Protein AF-A0A5P9D4G8-F1 (afdb_monomer_lite)

Structure (mmCIF, N/CA/C/O backbone):
data_AF-A0A5P9D4G8-F1
#
_entry.id   AF-A0A5P9D4G8-F1
#
loop_
_atom_site.group_PDB
_atom_site.id
_atom_site.type_symbol
_atom_site.label_atom_id
_atom_site.label_alt_id
_atom_site.label_comp_id
_atom_site.label_asym_id
_atom_site.label_entity_id
_atom_site.label_seq_id
_atom_site.pdbx_PDB_ins_code
_atom_site.Cartn_x
_atom_site.Cartn_y
_atom_site.Cartn_z
_atom_site.occupancy
_atom_site.B_iso_or_equiv
_atom_site.auth_seq_id
_atom_site.auth_comp_id
_atom_site.auth_asym_id
_atom_site.auth_atom_id
_atom_site.pdbx_PDB_model_num
ATOM 1 N N . MET A 1 1 ? -28.561 12.050 10.540 1.00 44.34 1 MET A N 1
ATOM 2 C CA . MET A 1 1 ? -28.171 11.136 9.442 1.00 44.34 1 MET A CA 1
ATOM 3 C C . MET A 1 1 ? -27.061 11.830 8.660 1.00 44.34 1 MET A C 1
ATOM 5 O O . MET A 1 1 ? -27.145 13.046 8.565 1.00 44.34 1 MET A O 1
ATOM 9 N N . SER A 1 2 ? -26.062 11.102 8.150 1.00 39.19 2 SER A N 1
ATOM 10 C CA . SER A 1 2 ? -24.903 11.618 7.377 1.00 39.19 2 SER A CA 1
ATOM 11 C C . SER A 1 2 ? -23.632 11.954 8.173 1.00 39.19 2 SER A C 1
ATOM 13 O O . SER A 1 2 ? -23.072 13.034 8.043 1.00 39.19 2 SER A O 1
ATOM 15 N N . ILE A 1 3 ? -23.111 10.997 8.946 1.00 41.19 3 ILE A N 1
ATOM 16 C CA . ILE A 1 3 ? -21.662 10.928 9.217 1.00 41.19 3 ILE A CA 1
ATOM 17 C C . ILE A 1 3 ? -21.205 9.589 8.643 1.00 41.19 3 ILE A C 1
ATOM 19 O O . ILE A 1 3 ? -21.112 8.567 9.316 1.00 41.19 3 ILE A O 1
ATOM 23 N N . ALA A 1 4 ? -21.100 9.575 7.317 1.00 45.75 4 ALA A N 1
ATOM 24 C CA . ALA A 1 4 ? -20.770 8.401 6.534 1.00 45.75 4 ALA A CA 1
ATOM 25 C C . ALA A 1 4 ? -19.284 8.084 6.695 1.00 45.75 4 ALA A C 1
ATOM 27 O O . ALA A 1 4 ? -18.459 8.834 6.202 1.00 45.75 4 ALA A O 1
ATOM 28 N N . ASN A 1 5 ? -18.965 6.984 7.378 1.00 52.94 5 ASN A N 1
ATOM 29 C CA . ASN A 1 5 ? -17.950 5.979 7.026 1.00 52.94 5 ASN A CA 1
ATOM 30 C C . ASN A 1 5 ? -16.539 6.412 6.534 1.00 52.94 5 ASN A C 1
ATOM 32 O O . ASN A 1 5 ? -15.810 5.554 6.032 1.00 52.94 5 ASN A O 1
ATOM 36 N N . VAL A 1 6 ? -16.119 7.678 6.679 1.00 52.81 6 VAL A N 1
ATOM 37 C CA . VAL A 1 6 ? -14.858 8.219 6.125 1.00 52.81 6 VAL A CA 1
ATOM 38 C C . VAL A 1 6 ? -13.656 7.407 6.606 1.00 52.81 6 VAL A C 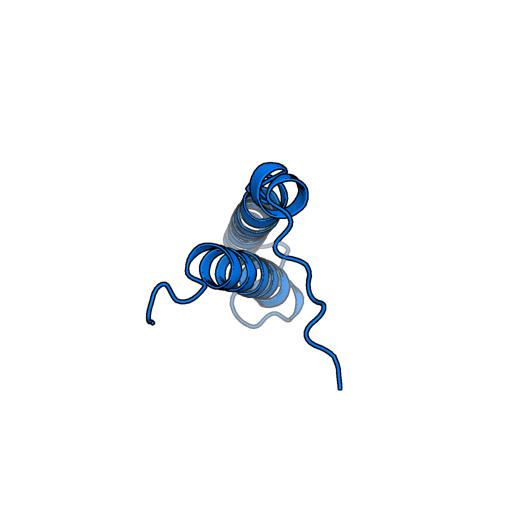1
ATOM 40 O O . VAL A 1 6 ? -12.778 7.084 5.815 1.00 52.81 6 VAL A O 1
ATOM 43 N N . GLY A 1 7 ? -13.657 6.990 7.876 1.00 57.56 7 GLY A N 1
ATOM 44 C CA . GLY A 1 7 ? -12.560 6.210 8.458 1.00 57.56 7 GLY A CA 1
ATOM 45 C C . GLY A 1 7 ? -12.405 4.800 7.873 1.00 57.56 7 GLY A C 1
ATOM 46 O O . GLY A 1 7 ? -11.285 4.325 7.705 1.00 57.56 7 GLY A O 1
ATOM 47 N N . SER A 1 8 ? -13.506 4.131 7.516 1.00 63.84 8 SER A N 1
ATOM 48 C CA . SER A 1 8 ? -13.454 2.795 6.899 1.00 63.84 8 SER A CA 1
ATOM 49 C C . SER A 1 8 ? -13.109 2.875 5.414 1.00 63.84 8 SER A C 1
ATOM 51 O O . SER A 1 8 ? -12.372 2.030 4.907 1.00 63.84 8 SER A O 1
ATOM 53 N N . LEU A 1 9 ? -13.618 3.898 4.723 1.00 70.81 9 LEU A N 1
ATOM 54 C CA . LEU A 1 9 ? -13.355 4.104 3.303 1.00 70.81 9 LEU A CA 1
ATOM 55 C C . LEU A 1 9 ? -11.904 4.543 3.056 1.00 70.81 9 LEU A C 1
ATOM 57 O O . LEU A 1 9 ? -11.260 3.950 2.199 1.00 70.81 9 LEU A O 1
ATOM 61 N N . ASP A 1 10 ? -11.352 5.472 3.849 1.00 71.69 10 ASP A N 1
ATOM 62 C CA . ASP A 1 10 ? -9.934 5.882 3.766 1.00 71.69 10 ASP A CA 1
ATOM 63 C C . ASP A 1 10 ? -8.992 4.679 3.925 1.00 71.69 10 ASP A C 1
ATOM 65 O O . ASP A 1 10 ? -8.052 4.487 3.153 1.00 71.69 10 ASP A O 1
ATOM 69 N N . ARG A 1 11 ? -9.313 3.786 4.865 1.00 75.44 11 ARG A N 1
ATOM 70 C CA . ARG A 1 11 ? -8.544 2.568 5.104 1.00 75.44 11 ARG A CA 1
ATOM 71 C C . ARG A 1 11 ? -8.610 1.569 3.949 1.00 75.44 11 ARG A C 1
ATOM 73 O O . ARG A 1 11 ? -7.571 1.048 3.543 1.00 75.44 11 ARG A O 1
ATOM 80 N N . ILE A 1 12 ? -9.808 1.283 3.433 1.00 78.75 12 ILE A N 1
ATOM 81 C CA . ILE A 1 12 ? -9.978 0.388 2.278 1.00 78.75 12 ILE A CA 1
ATOM 82 C C . ILE A 1 12 ? -9.228 0.963 1.077 1.00 78.75 12 ILE A C 1
ATOM 84 O O . ILE A 1 12 ? -8.479 0.242 0.426 1.00 78.75 12 ILE A O 1
ATOM 88 N N . VAL A 1 13 ? -9.354 2.269 0.838 1.00 84.31 13 VAL A N 1
ATOM 89 C CA . VAL A 1 13 ? -8.664 2.971 -0.247 1.00 84.31 13 VAL A CA 1
ATOM 90 C C . VAL A 1 13 ? -7.143 2.848 -0.108 1.00 84.31 13 VAL A C 1
ATOM 92 O O . VAL A 1 13 ? -6.494 2.470 -1.079 1.00 84.31 13 VAL A O 1
ATOM 95 N N . ARG A 1 14 ? -6.564 3.057 1.085 1.00 87.38 14 ARG A N 1
ATOM 96 C CA . ARG A 1 14 ? -5.113 2.888 1.321 1.00 87.38 14 ARG A CA 1
ATOM 97 C C . ARG A 1 14 ? -4.625 1.461 1.080 1.00 87.38 14 ARG A C 1
ATOM 99 O O . ARG A 1 14 ? -3.578 1.275 0.466 1.00 87.38 14 ARG A O 1
ATOM 106 N N . ILE A 1 15 ? -5.375 0.459 1.539 1.00 83.94 15 ILE A N 1
ATOM 107 C CA . ILE A 1 15 ? -5.007 -0.951 1.350 1.00 83.94 15 ILE A CA 1
ATOM 108 C C . ILE A 1 15 ? -5.094 -1.331 -0.133 1.00 83.94 15 ILE A C 1
ATOM 110 O O . ILE A 1 15 ? -4.169 -1.947 -0.655 1.00 83.94 15 ILE A O 1
ATOM 114 N N . VAL A 1 16 ? -6.166 -0.931 -0.823 1.00 88.44 16 VAL A N 1
ATOM 115 C CA . VAL A 1 16 ? -6.369 -1.219 -2.252 1.00 88.44 16 VAL A CA 1
ATOM 116 C C . VAL A 1 16 ? -5.316 -0.516 -3.109 1.00 88.44 16 VAL A C 1
ATOM 118 O O . VAL A 1 16 ? -4.701 -1.159 -3.956 1.00 88.44 16 VAL A O 1
ATOM 121 N N . LEU A 1 17 ? -5.047 0.770 -2.860 1.00 89.88 17 LEU A N 1
ATOM 122 C CA . LEU A 1 17 ? -3.994 1.518 -3.554 1.00 89.88 17 LEU A CA 1
ATOM 123 C C . LEU A 1 17 ? -2.612 0.916 -3.297 1.00 89.88 17 LEU A C 1
ATOM 125 O O . LEU A 1 17 ? -1.843 0.723 -4.234 1.00 89.88 17 LEU A O 1
ATOM 129 N N . GLY A 1 18 ? -2.297 0.584 -2.044 1.00 90.50 18 GLY A N 1
ATOM 130 C CA . GLY A 1 18 ? -1.016 -0.019 -1.696 1.00 90.50 18 GLY A CA 1
ATOM 131 C C . GLY A 1 18 ? -0.818 -1.394 -2.339 1.00 90.50 18 GLY A C 1
ATOM 132 O O . GLY A 1 18 ? 0.251 -1.669 -2.880 1.00 90.50 18 GLY A O 1
ATOM 133 N N . ALA A 1 19 ? -1.862 -2.228 -2.368 1.00 90.56 19 ALA A N 1
ATOM 134 C CA . ALA A 1 19 ? -1.843 -3.510 -3.069 1.00 90.56 19 ALA A CA 1
ATOM 135 C C . ALA A 1 19 ? -1.678 -3.332 -4.587 1.00 90.56 19 ALA A C 1
ATOM 137 O O . ALA A 1 19 ? -0.890 -4.047 -5.202 1.00 90.56 19 ALA A O 1
ATOM 138 N N . ALA A 1 20 ? -2.357 -2.350 -5.187 1.00 91.94 20 ALA A N 1
ATOM 139 C CA . ALA A 1 20 ? -2.202 -2.030 -6.604 1.00 91.94 20 ALA A CA 1
ATOM 140 C C . ALA A 1 20 ? -0.768 -1.581 -6.939 1.00 91.94 20 ALA A C 1
ATOM 142 O O . ALA A 1 20 ? -0.214 -2.025 -7.944 1.00 91.94 20 ALA A O 1
ATOM 143 N N . LEU A 1 21 ? -0.133 -0.774 -6.078 1.00 91.12 21 LEU A N 1
ATOM 144 C CA . LEU A 1 21 ? 1.264 -0.355 -6.249 1.00 91.12 21 LEU A CA 1
ATOM 145 C C . LEU A 1 21 ? 2.262 -1.517 -6.167 1.00 91.12 21 LEU A C 1
ATOM 147 O O . LEU A 1 21 ? 3.281 -1.476 -6.848 1.00 91.12 21 LEU A O 1
ATOM 151 N N . ILE A 1 22 ? 1.980 -2.540 -5.357 1.00 90.50 22 ILE A N 1
ATOM 152 C CA . ILE A 1 22 ? 2.805 -3.757 -5.257 1.00 90.50 22 ILE A CA 1
ATOM 153 C C . ILE A 1 22 ? 2.595 -4.657 -6.482 1.00 90.50 22 ILE A C 1
ATOM 155 O O . ILE A 1 22 ? 3.549 -5.204 -7.032 1.00 90.50 22 ILE A O 1
ATOM 159 N N . LEU A 1 23 ? 1.346 -4.805 -6.931 1.00 90.38 23 LEU A N 1
ATOM 160 C CA . LEU A 1 23 ? 0.994 -5.665 -8.064 1.00 90.38 23 LEU A CA 1
ATOM 161 C C . LEU A 1 23 ? 1.447 -5.093 -9.410 1.00 90.38 23 LEU A C 1
ATOM 163 O O . LEU A 1 23 ? 1.803 -5.861 -10.300 1.00 90.38 23 LEU A O 1
ATOM 167 N N . ALA A 1 24 ? 1.471 -3.768 -9.561 1.00 89.69 24 ALA A N 1
ATOM 168 C CA . ALA A 1 24 ? 1.891 -3.095 -10.788 1.00 89.69 24 ALA A CA 1
ATOM 169 C C . ALA A 1 24 ? 3.283 -3.536 -11.294 1.00 89.69 24 ALA A C 1
ATOM 171 O O . ALA A 1 24 ? 3.390 -3.874 -12.477 1.00 89.69 24 ALA A O 1
ATOM 172 N N . PRO A 1 25 ? 4.341 -3.585 -10.455 1.00 86.69 25 PRO A N 1
ATOM 173 C CA . PRO A 1 25 ? 5.630 -4.108 -10.878 1.00 86.69 25 PRO A CA 1
ATOM 174 C C . PR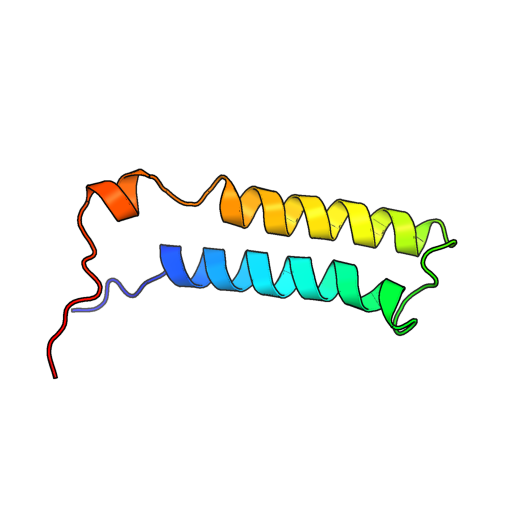O A 1 25 ? 5.703 -5.639 -10.928 1.00 86.69 25 PRO A C 1
ATOM 176 O O . PRO A 1 25 ? 6.424 -6.178 -11.765 1.00 86.69 25 PRO A O 1
ATOM 179 N N . LEU A 1 26 ? 4.942 -6.354 -10.087 1.00 86.81 26 LEU A N 1
ATOM 180 C CA . LEU A 1 26 ? 4.884 -7.826 -10.103 1.00 86.81 26 LEU A CA 1
ATOM 181 C C . LEU A 1 26 ? 4.337 -8.376 -11.426 1.00 86.81 26 LEU A C 1
ATOM 183 O O . LEU A 1 26 ? 4.825 -9.377 -11.940 1.00 86.81 26 LEU A O 1
ATOM 187 N N . LEU A 1 27 ? 3.316 -7.710 -11.960 1.00 89.06 27 LEU A N 1
ATOM 188 C CA . LEU A 1 27 ? 2.653 -8.063 -13.214 1.00 89.06 27 LEU A CA 1
ATOM 189 C C . LEU A 1 27 ? 3.328 -7.417 -14.437 1.00 89.06 27 LEU A C 1
ATOM 191 O O . LEU A 1 27 ? 2.889 -7.638 -15.561 1.00 89.06 27 LEU A O 1
ATOM 195 N N . GLY A 1 28 ? 4.375 -6.610 -14.233 1.00 83.38 28 GLY A N 1
ATOM 196 C CA . GLY A 1 28 ? 5.107 -5.943 -15.310 1.00 83.38 28 GLY A CA 1
ATOM 197 C C . GLY A 1 28 ? 4.330 -4.831 -16.027 1.00 83.38 28 GLY A C 1
ATOM 198 O O . GLY A 1 28 ? 4.719 -4.445 -17.124 1.00 83.38 28 GLY A O 1
ATOM 199 N N . PHE A 1 29 ? 3.254 -4.297 -15.434 1.00 80.81 29 PHE A N 1
ATOM 200 C CA . PHE A 1 29 ? 2.434 -3.245 -16.057 1.00 80.81 29 PHE A CA 1
ATOM 201 C C . PHE A 1 29 ? 3.137 -1.884 -16.124 1.00 80.81 29 PHE A C 1
ATOM 203 O O . PHE A 1 29 ? 2.897 -1.120 -17.054 1.00 80.81 29 PHE A O 1
ATOM 210 N N . VAL A 1 30 ? 3.957 -1.556 -15.120 1.00 82.25 30 VAL A N 1
ATOM 211 C CA . VAL A 1 30 ? 4.553 -0.211 -14.973 1.00 82.25 30 VAL A CA 1
ATOM 212 C C . VAL A 1 30 ? 6.079 -0.254 -14.967 1.00 82.25 30 VAL A C 1
ATOM 214 O O . VAL A 1 30 ? 6.728 0.597 -15.567 1.00 82.25 30 VAL A O 1
ATOM 217 N N . ALA A 1 31 ? 6.668 -1.237 -14.288 1.00 81.25 31 ALA A N 1
ATOM 218 C CA . ALA A 1 31 ? 8.112 -1.433 -14.218 1.00 81.25 31 ALA A CA 1
ATOM 219 C C . ALA A 1 31 ? 8.416 -2.883 -13.830 1.00 81.25 31 ALA A C 1
ATOM 221 O O . ALA A 1 31 ? 7.608 -3.513 -13.161 1.00 81.25 31 ALA A O 1
ATOM 222 N N . SER A 1 32 ? 9.585 -3.412 -14.182 1.00 85.38 32 SER A N 1
ATOM 223 C CA . SER A 1 32 ? 10.005 -4.717 -13.660 1.00 85.38 32 SER A CA 1
ATOM 224 C C . SER A 1 32 ? 10.365 -4.628 -12.179 1.00 85.38 32 SER A C 1
ATOM 226 O O . SER A 1 32 ? 10.914 -3.625 -11.721 1.00 85.38 32 SER A O 1
ATOM 228 N N . VAL A 1 33 ? 10.152 -5.720 -11.443 1.00 82.88 33 VAL A N 1
ATOM 229 C CA . VAL A 1 33 ? 10.564 -5.853 -10.032 1.00 82.88 33 VAL A CA 1
ATOM 230 C C . VAL A 1 33 ? 12.064 -5.614 -9.800 1.00 82.88 33 VAL A C 1
ATOM 232 O O . VAL A 1 33 ? 12.443 -5.147 -8.732 1.00 82.88 33 VAL A O 1
ATOM 235 N N . SER A 1 34 ? 12.917 -5.876 -10.799 1.00 85.44 34 SER A N 1
ATOM 236 C CA . SER A 1 34 ? 14.364 -5.601 -10.735 1.00 85.44 34 SER A CA 1
ATOM 237 C C . SER A 1 34 ? 14.750 -4.159 -11.069 1.00 85.44 34 SER A C 1
ATOM 239 O O . SER A 1 34 ? 15.908 -3.787 -10.895 1.00 85.44 34 SER A O 1
ATOM 241 N N . SER A 1 35 ? 13.830 -3.338 -11.573 1.00 89.31 35 SER A N 1
ATOM 242 C CA . SER A 1 35 ? 14.119 -1.938 -11.883 1.00 89.31 35 SER A CA 1
ATOM 243 C C . SER A 1 35 ? 14.039 -1.086 -10.618 1.00 89.31 35 SER A C 1
ATOM 245 O O . SER A 1 35 ? 13.182 -1.314 -9.765 1.00 89.31 35 SER A O 1
ATOM 247 N N . THR A 1 36 ? 14.858 -0.034 -10.530 1.00 92.06 36 THR A N 1
ATOM 248 C CA . THR A 1 36 ? 14.825 0.933 -9.415 1.00 92.06 36 THR A CA 1
ATOM 249 C C . THR A 1 36 ? 13.407 1.452 -9.150 1.00 92.06 36 THR A C 1
ATOM 251 O O . THR A 1 36 ? 12.968 1.505 -8.006 1.00 92.06 36 THR A O 1
ATOM 254 N N . LEU A 1 37 ? 12.653 1.751 -10.215 1.00 89.25 37 LEU A N 1
ATOM 255 C CA . LEU A 1 37 ? 11.243 2.148 -10.145 1.00 89.25 37 LEU A CA 1
ATOM 256 C C . LEU A 1 37 ? 10.340 1.073 -9.518 1.00 89.25 37 LEU A C 1
ATOM 258 O O . LEU A 1 37 ? 9.489 1.404 -8.698 1.00 89.25 37 LEU A O 1
ATOM 262 N N . GLY A 1 38 ? 10.534 -0.205 -9.857 1.00 89.88 38 GLY A N 1
ATOM 263 C CA . GLY A 1 38 ? 9.756 -1.311 -9.294 1.00 89.88 38 GLY A CA 1
ATOM 264 C C . GLY A 1 38 ? 9.995 -1.486 -7.795 1.00 89.88 38 GLY A C 1
ATOM 265 O O . GLY A 1 38 ? 9.042 -1.656 -7.037 1.00 89.88 38 GLY A O 1
ATOM 266 N N . ILE A 1 39 ? 11.247 -1.349 -7.351 1.00 91.75 39 ILE A N 1
ATOM 267 C CA . ILE A 1 39 ? 11.607 -1.395 -5.925 1.00 91.75 39 ILE A CA 1
ATOM 268 C C . ILE A 1 39 ? 10.969 -0.221 -5.168 1.00 91.75 39 ILE A C 1
ATOM 270 O O . ILE A 1 39 ? 10.381 -0.422 -4.106 1.00 91.75 39 ILE A O 1
ATOM 274 N N . VAL A 1 40 ? 11.028 0.996 -5.720 1.00 94.38 40 VAL A N 1
ATOM 275 C CA . VAL A 1 40 ? 10.396 2.180 -5.110 1.00 94.38 40 VAL A CA 1
ATOM 276 C C . VAL A 1 40 ? 8.880 1.998 -4.985 1.00 94.38 40 VAL A C 1
ATOM 278 O O . VAL A 1 40 ? 8.324 2.272 -3.923 1.00 94.38 40 VAL A O 1
ATOM 281 N N . LEU A 1 41 ? 8.214 1.487 -6.027 1.00 91.62 41 LEU A N 1
ATOM 282 C CA . LEU A 1 41 ? 6.773 1.208 -6.009 1.00 91.62 41 LEU A CA 1
ATOM 283 C C . LEU A 1 41 ? 6.400 0.140 -4.973 1.00 91.62 41 LEU A C 1
ATOM 285 O O . LEU A 1 41 ? 5.423 0.313 -4.246 1.00 91.62 41 LEU A O 1
ATOM 289 N N . MET A 1 42 ? 7.205 -0.919 -4.852 1.00 90.44 42 MET A N 1
ATOM 290 C CA . MET A 1 42 ? 7.022 -1.968 -3.843 1.00 90.44 42 MET A CA 1
ATOM 291 C C . MET A 1 42 ? 7.123 -1.411 -2.419 1.00 90.44 42 MET A C 1
ATOM 293 O O . MET A 1 42 ? 6.263 -1.698 -1.587 1.00 90.44 42 MET A O 1
ATOM 297 N N . ILE A 1 43 ? 8.130 -0.575 -2.139 1.00 93.69 43 ILE A N 1
ATOM 298 C CA . ILE A 1 43 ? 8.302 0.067 -0.826 1.00 93.69 43 ILE A CA 1
ATOM 299 C C . ILE A 1 43 ? 7.139 1.024 -0.544 1.00 93.69 43 ILE A C 1
ATOM 301 O O . ILE A 1 43 ? 6.537 0.960 0.528 1.00 93.69 43 ILE A O 1
ATOM 305 N N . ALA A 1 44 ? 6.781 1.880 -1.504 1.00 93.06 44 ALA A N 1
ATOM 306 C CA . ALA A 1 44 ? 5.672 2.820 -1.357 1.00 93.06 44 ALA A CA 1
ATOM 307 C C . ALA A 1 44 ? 4.338 2.096 -1.107 1.00 93.06 44 ALA A C 1
ATOM 309 O O . ALA A 1 44 ? 3.587 2.475 -0.206 1.00 93.06 44 ALA A O 1
ATOM 310 N N . GLY A 1 45 ? 4.069 1.018 -1.847 1.00 91.00 45 GLY A N 1
ATOM 311 C CA . GLY A 1 45 ? 2.893 0.178 -1.654 1.00 91.00 45 GLY A CA 1
ATOM 312 C C . GLY A 1 45 ? 2.884 -0.507 -0.286 1.00 91.00 45 GLY A C 1
ATOM 313 O O . GLY A 1 45 ? 1.877 -0.440 0.418 1.00 91.00 45 GLY A O 1
ATOM 314 N N . ALA A 1 46 ? 4.014 -1.073 0.152 1.00 90.94 46 ALA A N 1
ATOM 315 C CA . ALA A 1 46 ? 4.144 -1.681 1.477 1.00 90.94 46 ALA A CA 1
ATOM 316 C C . ALA A 1 46 ? 3.898 -0.671 2.612 1.00 90.94 46 ALA A C 1
ATOM 318 O O . ALA A 1 46 ? 3.217 -0.996 3.584 1.00 90.94 46 ALA A O 1
ATOM 319 N N . VAL A 1 47 ? 4.378 0.570 2.474 1.00 91.75 47 VAL A N 1
ATOM 320 C CA . VAL A 1 47 ? 4.108 1.656 3.430 1.00 91.75 47 VAL A CA 1
ATOM 321 C C . VAL A 1 47 ? 2.630 2.053 3.419 1.00 91.75 47 VAL A C 1
ATOM 323 O O . VAL A 1 47 ? 2.052 2.257 4.485 1.00 91.75 47 VAL A O 1
ATOM 326 N N . LEU A 1 48 ? 1.976 2.132 2.256 1.00 86.75 48 LEU A N 1
ATOM 327 C CA . LEU A 1 48 ? 0.546 2.463 2.166 1.00 86.75 48 LEU A CA 1
ATOM 328 C C . LEU A 1 48 ? -0.337 1.383 2.807 1.00 86.75 48 LEU A C 1
ATOM 330 O O . LEU A 1 48 ? -1.253 1.686 3.573 1.00 86.75 48 LEU A O 1
ATOM 334 N N . VAL A 1 49 ? -0.023 0.116 2.532 1.00 86.31 49 VAL A N 1
ATOM 335 C CA . VAL A 1 49 ? -0.691 -1.033 3.147 1.00 86.31 49 VAL A CA 1
ATOM 336 C C . VAL A 1 49 ? -0.433 -1.032 4.654 1.00 86.31 49 VAL A C 1
ATOM 338 O O . VAL A 1 49 ? -1.378 -1.078 5.440 1.00 86.31 49 VAL A O 1
ATOM 341 N N . GLY A 1 50 ? 0.830 -0.902 5.066 1.00 85.00 50 GLY A N 1
ATOM 342 C CA . GLY A 1 50 ? 1.242 -0.848 6.466 1.00 85.00 50 GLY A CA 1
ATOM 343 C C . GLY A 1 50 ? 0.572 0.292 7.230 1.00 85.00 50 GLY A C 1
ATOM 344 O O . GLY A 1 50 ? 0.028 0.062 8.302 1.00 85.00 50 GLY A O 1
ATOM 345 N N . THR A 1 51 ? 0.505 1.497 6.666 1.00 80.69 51 THR A N 1
ATOM 346 C CA . THR A 1 51 ? -0.215 2.629 7.274 1.00 80.69 51 THR A CA 1
ATOM 347 C C . THR A 1 51 ? -1.723 2.386 7.325 1.00 80.69 51 THR A C 1
ATOM 349 O O . THR A 1 51 ? -2.334 2.684 8.344 1.00 80.69 51 THR A O 1
ATOM 352 N N . GLY A 1 52 ? -2.328 1.751 6.316 1.00 72.62 52 GLY A N 1
ATOM 353 C CA . GLY A 1 52 ? -3.728 1.304 6.368 1.00 72.62 52 GLY A CA 1
ATOM 354 C C . GLY A 1 52 ? -4.010 0.225 7.430 1.00 72.62 52 GLY A C 1
ATOM 355 O O . GLY A 1 52 ? -5.134 0.124 7.930 1.00 72.62 52 GLY A O 1
ATOM 356 N N . PHE A 1 53 ? -3.006 -0.572 7.812 1.00 69.31 53 PHE A N 1
ATOM 357 C CA . PHE A 1 53 ? -3.098 -1.561 8.895 1.00 69.31 53 PHE A CA 1
ATOM 358 C C . PHE A 1 53 ? -2.723 -1.008 10.275 1.00 69.31 53 PHE A C 1
ATOM 360 O O . PHE A 1 53 ? -3.317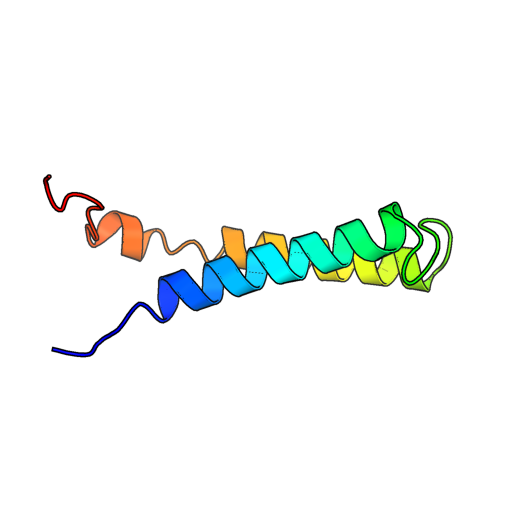 -1.420 11.264 1.00 69.31 53 PHE A O 1
ATOM 367 N N . ILE A 1 54 ? -1.782 -0.072 10.372 1.00 68.69 54 ILE A N 1
ATOM 368 C CA . ILE A 1 54 ? -1.366 0.550 11.638 1.00 68.69 54 ILE A CA 1
ATOM 369 C C . ILE A 1 54 ? -2.370 1.638 12.050 1.00 68.69 54 ILE A C 1
ATOM 371 O O . ILE A 1 54 ? -2.706 1.758 13.224 1.00 68.69 54 ILE A O 1
ATOM 375 N N . SER A 1 55 ? -2.960 2.355 11.086 1.00 54.94 55 SER A N 1
ATOM 376 C CA . SER A 1 55 ? -4.145 3.204 11.286 1.00 54.94 55 SER A CA 1
ATOM 377 C C . SER A 1 55 ? -5.452 2.402 11.338 1.00 54.94 55 SER A C 1
ATOM 379 O O . SER A 1 55 ? -6.537 2.977 11.252 1.00 54.94 55 SER A O 1
ATOM 381 N N . PHE A 1 56 ? -5.388 1.078 11.521 1.00 50.12 56 PHE A N 1
ATOM 382 C CA . PHE A 1 56 ? -6.523 0.296 12.001 1.00 50.12 56 PHE A CA 1
ATOM 383 C C . PHE A 1 56 ? -6.776 0.744 13.434 1.00 50.12 56 PHE A C 1
ATOM 385 O O . PHE A 1 56 ? -6.252 0.162 14.374 1.00 50.12 56 PHE A O 1
ATOM 392 N N . CYS A 1 57 ? -7.539 1.828 13.582 1.00 46.22 57 CYS A N 1
ATOM 393 C CA . CYS A 1 57 ? -7.930 2.392 14.858 1.00 46.22 57 CYS A CA 1
ATOM 394 C C . CYS A 1 57 ? -8.382 1.254 15.788 1.00 46.22 57 CYS A C 1
ATOM 396 O O . CYS A 1 57 ? -9.495 0.743 15.599 1.00 46.22 57 CYS A O 1
ATOM 398 N N . PRO A 1 58 ? -7.594 0.876 16.818 1.00 49.09 58 PRO A N 1
ATOM 399 C CA . PRO A 1 58 ? -8.109 0.012 17.873 1.00 49.09 58 PRO A CA 1
ATOM 400 C C . PRO A 1 58 ? -9.336 0.683 18.494 1.00 49.09 58 PRO A C 1
ATOM 402 O O . PRO A 1 58 ? -10.289 0.006 18.839 1.00 49.09 58 PRO A O 1
ATOM 405 N N . ILE A 1 59 ? -9.384 2.018 18.468 1.00 48.19 59 ILE A N 1
ATOM 406 C CA . ILE A 1 59 ? -10.532 2.841 18.828 1.00 48.19 59 ILE A CA 1
ATOM 407 C C . ILE A 1 59 ? -11.808 2.557 18.016 1.00 48.19 59 ILE A C 1
ATOM 409 O O . ILE A 1 59 ? -12.846 2.514 18.641 1.00 48.19 59 ILE A O 1
ATOM 413 N N . TYR A 1 60 ? -11.816 2.278 16.704 1.00 48.53 60 TYR A N 1
ATOM 414 C CA . TYR A 1 60 ? -13.085 1.935 16.009 1.00 48.53 60 TYR A CA 1
ATOM 415 C C . TYR A 1 60 ? -13.570 0.515 16.348 1.00 48.53 60 TYR A C 1
ATOM 417 O O . TYR A 1 60 ? -14.769 0.235 16.326 1.00 48.53 60 TYR A O 1
ATOM 425 N N . ARG A 1 61 ? -12.631 -0.372 16.709 1.00 47.88 61 ARG A N 1
ATOM 426 C CA . ARG A 1 61 ? -12.912 -1.720 17.224 1.00 47.88 61 ARG A CA 1
ATOM 427 C C . ARG A 1 61 ? -13.350 -1.694 18.700 1.00 47.88 61 ARG A C 1
ATOM 429 O O . ARG A 1 61 ? -14.158 -2.525 19.092 1.00 47.88 61 ARG A O 1
ATOM 436 N N . ILE A 1 62 ? -12.850 -0.735 19.486 1.00 50.47 62 ILE A N 1
ATOM 437 C CA . ILE A 1 62 ? -13.163 -0.495 20.908 1.00 50.47 62 ILE A CA 1
ATOM 438 C C . ILE A 1 62 ? -14.441 0.354 21.069 1.00 50.47 62 ILE A C 1
ATOM 440 O O . ILE A 1 62 ? -15.217 0.102 21.981 1.00 50.47 62 ILE A O 1
ATOM 444 N N . ILE A 1 63 ? -14.719 1.291 20.154 1.00 51.16 63 ILE 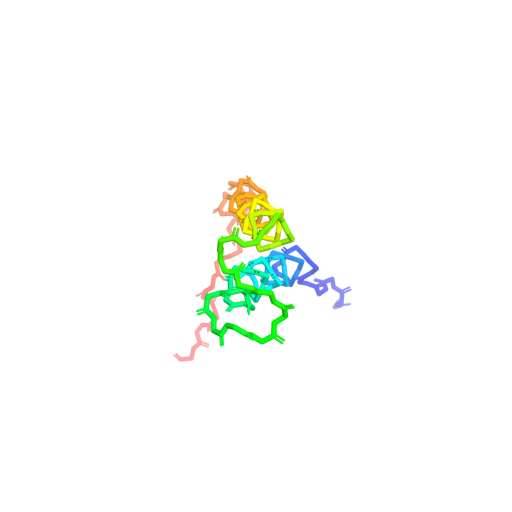A N 1
ATOM 445 C CA . ILE A 1 63 ? -15.954 2.103 20.079 1.00 51.16 63 ILE A CA 1
ATOM 446 C C . ILE A 1 63 ? -17.134 1.290 19.521 1.00 51.16 63 ILE A C 1
ATOM 448 O O . ILE A 1 63 ? -18.253 1.783 19.442 1.00 51.16 63 ILE A O 1
ATOM 452 N N . GLY A 1 64 ? -16.943 0.010 19.188 1.00 47.94 64 GLY A N 1
ATOM 453 C CA . GLY A 1 64 ? -18.080 -0.872 18.951 1.00 47.94 64 GLY A CA 1
ATOM 454 C C . GLY A 1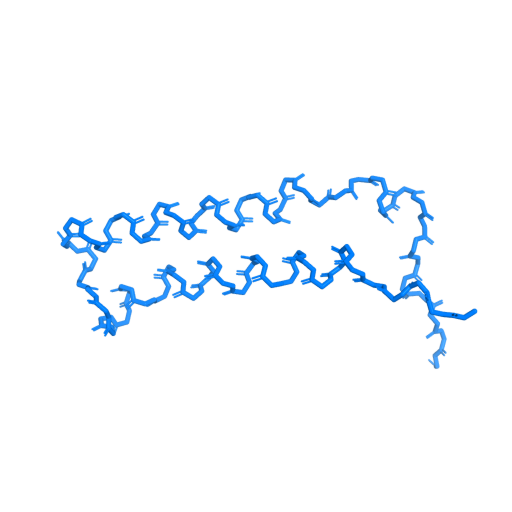 64 ? -18.940 -0.444 17.763 1.00 47.94 64 GLY A C 1
ATOM 455 O O . GLY A 1 64 ? -20.164 -0.572 17.822 1.00 47.94 64 GLY A O 1
ATOM 456 N N . ALA A 1 65 ? -18.314 -0.022 16.654 1.00 49.34 65 ALA A N 1
ATOM 457 C CA . ALA A 1 65 ? -18.947 -0.119 15.339 1.00 49.34 65 ALA A CA 1
ATOM 458 C C . ALA A 1 65 ? -19.056 -1.610 14.983 1.00 49.34 65 ALA A C 1
ATOM 460 O O . ALA A 1 65 ? -18.308 -2.188 14.195 1.00 49.34 65 ALA A O 1
ATOM 461 N N . SER A 1 66 ? -19.967 -2.250 15.700 1.00 44.41 66 SER A N 1
ATOM 462 C CA . SER A 1 66 ? -20.447 -3.590 15.507 1.00 44.41 66 SER A CA 1
ATOM 463 C C . SER A 1 66 ? -21.039 -3.637 14.110 1.00 44.41 66 SER A C 1
ATOM 465 O O . SER A 1 66 ? -22.069 -3.044 13.811 1.00 44.41 66 SER A O 1
ATOM 467 N N . THR A 1 67 ? -20.390 -4.405 13.244 1.00 41.50 67 THR A N 1
ATOM 468 C CA . THR A 1 67 ? -21.010 -4.959 12.040 1.00 41.50 67 THR A CA 1
ATOM 469 C C . THR A 1 67 ? -22.046 -6.024 12.422 1.00 41.50 67 THR A C 1
ATOM 471 O O . THR A 1 67 ? -22.000 -7.172 11.986 1.00 41.50 67 THR A O 1
ATOM 474 N N . ARG A 1 68 ? -22.998 -5.649 13.274 1.00 52.50 68 ARG A N 1
ATOM 475 C CA . ARG A 1 68 ? -24.291 -6.306 13.365 1.00 52.50 68 ARG A CA 1
ATOM 476 C C . ARG A 1 68 ? -25.340 -5.241 13.092 1.00 52.50 68 ARG A C 1
ATOM 478 O O . ARG A 1 68 ? -25.814 -4.585 14.006 1.00 52.50 68 ARG A O 1
ATOM 485 N N . SER A 1 69 ? -25.731 -5.125 11.830 1.00 38.00 69 SER A N 1
ATOM 486 C CA . SER A 1 69 ? -27.150 -4.972 11.548 1.00 38.00 69 SER A CA 1
ATOM 487 C C . SER A 1 69 ? -27.591 -6.277 10.911 1.00 38.00 69 SER A C 1
ATOM 489 O O . SER A 1 69 ? -27.294 -6.546 9.754 1.00 38.00 69 SER A O 1
ATOM 491 N N . ASN A 1 70 ? -28.180 -7.107 11.764 1.00 39.25 70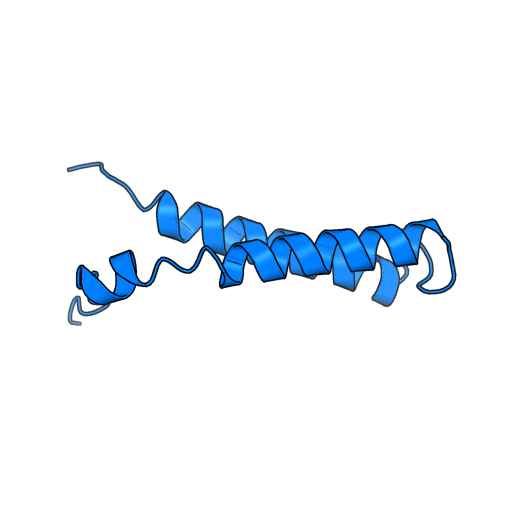 ASN A N 1
ATOM 492 C CA . ASN A 1 70 ? -29.188 -8.112 11.457 1.00 39.25 70 ASN A CA 1
ATOM 493 C C . ASN A 1 70 ? -29.782 -7.995 10.035 1.00 39.25 70 ASN A C 1
ATOM 495 O O . ASN A 1 70 ? -30.363 -6.967 9.675 1.00 39.25 70 ASN A O 1
ATOM 499 N N . SER A 1 71 ? -29.662 -9.077 9.272 1.00 43.38 71 SER A N 1
ATOM 500 C CA . SER A 1 71 ? -30.772 -9.653 8.508 1.00 43.38 71 SER A CA 1
ATOM 501 C C . SER A 1 71 ? -30.801 -11.148 8.807 1.00 43.38 71 SER A C 1
ATOM 503 O O . SER A 1 71 ? -29.691 -11.707 8.985 1.00 43.38 71 SER A O 1
#

Secondary structure (DSSP, 8-state):
-----HHHHHHHHHHHHHHHHHHHHHTTSSS-TTSHHHHHHHHHHHHHHHHHHHTS-HHHHHTT-------

pLDDT: mean 72.51, std 19.17, range [38.0, 94.38]

Foldseek 3Di:
DDPDDPLVVQLVVLLVQLVCLLVCQVVPVPHDCPDPSNVVSNVSSVVSNVCSVVSPPVCVVVVPPDPDPDD

Sequence (71 aa):
MSIANVGSLDRIVRIVLGAALILAPLLGFVASVSSTLGIVLMIAGAVLVGTGFISFCPIYRIIGASTRSNS

Radius of gyration: 16.1 Å; chains: 1; bounding box: 46×21×37 Å